Protein AF-A0A2P5BFH2-F1 (afdb_monomer)

Organism: Parasponia andersonii (NCBI:txid3476)

InterPro domains:
  IPR010658 Nodulin-like [PF06813] (54-149)

Radius of gyration: 40.13 Å; Cα contacts (8 Å, |Δi|>4): 28; chains: 1; bounding box: 84×42×126 Å

Mean predicted aligned error: 16.4 Å

Foldseek 3Di:
DDDDDDPPDPPPPDPVVVVVPPDDPPPPPPPVVVVVVVVVVVVVVVVVVVVVVVVVVVVVVVVVCVVPVLPCVLVVCLVLLCVLLVDDPVLSVVVVVVSVVVVVCVVVLVVVVVPDPPVVSVVVVVVVVCVVVVVVVCSSVVVDHDNDDD

pLDDT: mean 73.71, std 14.34, range [38.53, 92.38]

Solvent-accessible surface area (backbone atoms only — not comparable to full-atom values): 9230 Å² total; per-residue (Å²): 136,88,85,87,87,79,82,80,76,84,69,74,78,72,75,73,73,67,69,81,76,75,69,79,76,90,79,75,67,75,52,68,67,58,54,50,52,52,52,52,49,52,51,49,52,52,49,51,52,53,50,53,50,52,54,51,51,49,51,54,51,50,52,51,51,64,75,61,50,70,84,54,49,60,70,71,44,44,66,55,45,34,67,64,71,71,52,52,73,68,58,51,49,53,52,49,49,53,53,52,49,54,59,61,56,51,61,53,59,64,59,47,54,77,80,42,60,66,70,59,55,51,49,52,51,51,51,53,47,51,51,54,55,48,51,53,51,36,38,66,68,64,76,46,82,77,82,86,83,129

Secondary structure (DSSP, 8-state):
-----------PPPSTTTTTTS---TT----HHHHHHHHHHHHHHHHHHHHHHHHHHHHHHHHHHHHT-TTTHHHHHHHHHHHHHT--HHHHHHHHHHHHHHHHGGGHHHHHHHHS-HHHHHHHHHHHHHHHHHHHHHHHTTSS------

Sequence (150 aa):
MRPRKDSVDRRKPGNSQAVLLSSPPLSLRPNSRNRRLWLAFLAKAAAMAGQSRKWMILVATIWIQAFTGTNFDFSAYSSALKSVLGISQVQLNYLAVASDMGKVFGWSSGLALMYLPLSVVLFIAAFMGFIGYGIQWLVIRQIISLPYFL

Structure (mmCIF, N/CA/C/O backbone):
data_AF-A0A2P5BFH2-F1
#
_entry.id   AF-A0A2P5BFH2-F1
#
loop_
_atom_site.group_PDB
_atom_site.id
_atom_site.type_symbol
_atom_site.label_atom_id
_atom_site.label_alt_id
_atom_site.label_comp_id
_atom_site.label_asym_id
_atom_site.label_entity_id
_atom_site.label_seq_id
_atom_site.pdbx_PDB_ins_code
_atom_site.Cartn_x
_atom_site.Cartn_y
_atom_site.Cartn_z
_atom_site.occupancy
_atom_site.B_iso_or_equiv
_atom_site.auth_seq_id
_atom_site.auth_comp_id
_atom_site.auth_asym_id
_atom_site.auth_atom_id
_atom_site.pdbx_PDB_model_num
ATOM 1 N N . MET A 1 1 ? 60.125 -25.467 -103.251 1.00 38.53 1 MET A N 1
ATOM 2 C CA . MET A 1 1 ? 60.964 -24.740 -102.270 1.00 38.53 1 MET A CA 1
ATOM 3 C C . MET A 1 1 ? 60.118 -24.417 -101.038 1.00 38.53 1 MET A C 1
ATOM 5 O O . MET A 1 1 ? 59.037 -23.875 -101.204 1.00 38.53 1 MET A O 1
ATOM 9 N N . ARG A 1 2 ? 60.557 -24.836 -99.837 1.00 52.44 2 ARG A N 1
ATOM 10 C CA . ARG A 1 2 ? 60.030 -24.407 -98.508 1.00 52.44 2 ARG A CA 1
ATOM 11 C C . ARG A 1 2 ? 60.501 -22.957 -98.208 1.00 52.44 2 ARG A C 1
ATOM 13 O O . ARG A 1 2 ? 61.360 -22.524 -98.976 1.00 52.44 2 ARG A O 1
ATOM 20 N N . PRO A 1 3 ? 60.149 -22.250 -97.098 1.00 58.94 3 PRO A N 1
ATOM 21 C CA . PRO A 1 3 ? 59.300 -22.537 -95.913 1.00 58.94 3 PRO A CA 1
ATOM 22 C C . PRO A 1 3 ? 58.340 -21.339 -95.582 1.00 58.94 3 PRO A C 1
ATOM 24 O O . PRO A 1 3 ? 58.264 -20.399 -96.356 1.00 58.94 3 PRO A O 1
ATOM 27 N N . ARG A 1 4 ? 57.517 -21.300 -94.520 1.00 50.94 4 ARG A N 1
ATOM 28 C CA . ARG A 1 4 ? 57.875 -20.781 -93.179 1.00 50.94 4 ARG A CA 1
ATOM 29 C C . ARG A 1 4 ? 56.697 -20.971 -92.213 1.00 50.94 4 ARG A C 1
ATOM 31 O O . ARG A 1 4 ? 55.540 -20.766 -92.556 1.00 50.94 4 ARG A O 1
ATOM 38 N N . LYS A 1 5 ? 57.042 -21.437 -91.017 1.00 55.84 5 LYS A N 1
ATOM 39 C CA . LYS A 1 5 ? 56.177 -21.764 -89.889 1.00 55.84 5 LYS A CA 1
ATOM 40 C C . LYS A 1 5 ? 56.167 -20.535 -88.986 1.00 55.84 5 LYS A C 1
ATOM 42 O O . LYS A 1 5 ? 57.164 -20.307 -88.309 1.00 55.84 5 LYS A O 1
ATOM 47 N N . ASP A 1 6 ? 55.074 -19.783 -88.977 1.00 50.94 6 ASP A N 1
ATOM 48 C CA . ASP A 1 6 ? 54.936 -18.633 -88.086 1.00 50.94 6 ASP A CA 1
ATOM 49 C C . ASP A 1 6 ? 53.982 -19.011 -86.952 1.00 50.94 6 ASP A C 1
ATOM 51 O O . ASP A 1 6 ? 52.760 -19.072 -87.083 1.00 50.94 6 ASP A O 1
ATOM 55 N N . SER A 1 7 ? 54.597 -19.360 -85.827 1.00 60.16 7 SER A N 1
ATOM 56 C CA . SER A 1 7 ? 53.973 -19.499 -84.520 1.00 60.16 7 SER A CA 1
ATOM 57 C C . SER A 1 7 ? 53.322 -18.174 -84.126 1.00 60.16 7 SER A C 1
ATOM 59 O O . SER A 1 7 ? 54.002 -17.265 -83.650 1.00 60.16 7 SER A O 1
ATOM 61 N N . VAL A 1 8 ? 52.006 -18.069 -84.321 1.00 56.47 8 VAL A N 1
ATOM 62 C CA . VAL A 1 8 ? 51.210 -16.972 -83.767 1.00 56.47 8 VAL A CA 1
ATOM 63 C C . VAL A 1 8 ? 51.125 -17.167 -82.255 1.00 56.47 8 VAL A C 1
ATOM 65 O O . VAL A 1 8 ? 50.391 -17.999 -81.723 1.00 56.47 8 VAL A O 1
ATOM 68 N N . ASP A 1 9 ? 51.979 -16.393 -81.605 1.00 54.62 9 ASP A N 1
ATOM 69 C CA . ASP A 1 9 ? 52.072 -16.078 -80.191 1.00 54.62 9 ASP A CA 1
ATOM 70 C C . ASP A 1 9 ? 50.672 -15.859 -79.575 1.00 54.62 9 ASP A C 1
ATOM 72 O O . ASP A 1 9 ? 50.002 -14.857 -79.838 1.00 54.62 9 ASP A O 1
ATOM 76 N N . ARG A 1 10 ? 50.201 -16.811 -78.750 1.00 55.19 10 ARG A N 1
ATOM 77 C CA . ARG A 1 10 ? 49.024 -16.638 -77.877 1.00 55.19 10 ARG A CA 1
ATOM 78 C C . ARG A 1 10 ? 49.368 -15.642 -76.765 1.00 55.19 10 ARG A C 1
ATOM 80 O O . ARG A 1 10 ? 49.478 -16.014 -75.595 1.00 55.19 10 ARG A O 1
ATOM 87 N N . ARG A 1 11 ? 49.459 -14.355 -77.089 1.00 48.97 11 ARG A N 1
ATOM 88 C CA . ARG A 1 11 ? 49.306 -13.308 -76.076 1.00 48.97 11 ARG A CA 1
ATOM 89 C C . ARG A 1 11 ? 47.825 -13.134 -75.793 1.00 48.97 11 ARG A C 1
ATOM 91 O O . ARG A 1 11 ? 47.103 -12.502 -76.555 1.00 48.97 11 ARG A O 1
ATOM 98 N N . LYS A 1 12 ? 47.377 -13.725 -74.681 1.00 48.97 12 LYS A N 1
ATOM 99 C CA . LYS A 1 12 ? 46.111 -13.355 -74.040 1.00 48.97 12 LYS A CA 1
ATOM 100 C C . LYS A 1 12 ? 46.121 -11.829 -73.860 1.00 48.97 12 LYS A C 1
ATOM 102 O O . LYS A 1 12 ? 47.012 -11.345 -73.157 1.00 48.97 12 LYS A O 1
ATOM 107 N N . PRO A 1 13 ? 45.205 -11.066 -74.482 1.00 49.34 13 PRO A N 1
ATOM 108 C CA . PRO A 1 13 ? 45.107 -9.647 -74.202 1.00 49.34 13 PRO A CA 1
ATOM 109 C C . PRO A 1 13 ? 44.811 -9.475 -72.716 1.00 49.34 13 PRO A C 1
ATOM 111 O O . PRO A 1 13 ? 43.990 -10.185 -72.132 1.00 49.34 13 PRO A O 1
ATOM 114 N N . GLY A 1 14 ? 45.600 -8.587 -72.119 1.00 45.44 14 GLY A N 1
ATOM 115 C CA . GLY A 1 14 ? 45.680 -8.359 -70.694 1.00 45.44 14 GLY A CA 1
ATOM 116 C C . GLY A 1 14 ? 44.317 -8.151 -70.058 1.00 45.44 14 GLY A C 1
ATOM 117 O O . GLY A 1 14 ? 43.409 -7.536 -70.613 1.00 45.44 14 GLY A O 1
ATOM 118 N N . ASN A 1 15 ? 44.247 -8.643 -68.830 1.00 47.34 15 ASN A N 1
ATOM 119 C CA . ASN A 1 15 ? 43.171 -8.519 -67.861 1.00 47.34 15 ASN A CA 1
ATOM 120 C C . ASN A 1 15 ? 42.945 -7.054 -67.406 1.00 47.34 15 ASN A C 1
ATOM 122 O O . ASN A 1 15 ? 42.606 -6.797 -66.254 1.00 47.34 15 ASN A O 1
ATOM 126 N N . SER A 1 16 ? 43.147 -6.076 -68.292 1.00 46.94 16 SER A N 1
ATOM 127 C CA . SER A 1 16 ? 43.046 -4.639 -68.017 1.00 46.94 16 SER A CA 1
ATOM 128 C C . SER A 1 16 ? 41.600 -4.148 -67.908 1.00 46.94 16 SER A C 1
ATOM 130 O O . SER A 1 16 ? 41.378 -3.000 -67.545 1.00 46.94 16 SER A O 1
ATOM 132 N N . GLN A 1 17 ? 40.610 -5.014 -68.155 1.00 43.06 17 GLN A N 1
ATOM 133 C CA . GLN A 1 17 ? 39.206 -4.742 -67.824 1.00 43.06 17 GLN A CA 1
ATOM 134 C C . GLN A 1 17 ? 38.821 -5.173 -66.397 1.00 43.06 17 GLN A C 1
ATOM 136 O O . GLN A 1 17 ? 37.791 -4.737 -65.893 1.00 43.06 17 GLN A O 1
ATOM 141 N N . ALA A 1 18 ? 39.658 -5.951 -65.697 1.00 44.69 18 ALA A N 1
ATOM 142 C CA . ALA A 1 18 ? 39.377 -6.382 -64.323 1.00 44.69 18 ALA A CA 1
ATOM 143 C C . ALA A 1 18 ? 39.721 -5.321 -63.254 1.00 44.69 18 ALA A C 1
ATOM 145 O O . ALA A 1 18 ? 39.356 -5.481 -62.094 1.00 44.69 18 ALA A O 1
ATOM 146 N N . VAL A 1 19 ? 40.389 -4.222 -63.630 1.00 48.31 19 VAL A N 1
ATOM 147 C CA . VAL A 1 19 ? 40.776 -3.132 -62.707 1.00 48.31 19 VAL A CA 1
ATOM 148 C C . VAL A 1 19 ? 39.717 -2.017 -62.633 1.00 48.31 19 VAL A C 1
ATOM 150 O O . VAL A 1 19 ? 39.719 -1.217 -61.703 1.00 48.31 19 VAL A O 1
ATOM 153 N N . LEU A 1 20 ? 38.746 -1.991 -63.553 1.00 45.06 20 LEU A N 1
ATOM 154 C CA . LEU A 1 20 ? 37.660 -0.997 -63.567 1.00 45.06 20 LEU A CA 1
ATOM 155 C C . LEU A 1 20 ? 36.387 -1.443 -62.824 1.00 45.06 20 LEU A C 1
ATOM 157 O O . LEU A 1 20 ? 35.357 -0.784 -62.927 1.00 45.06 20 LEU A O 1
ATOM 161 N N . LEU A 1 21 ? 36.449 -2.535 -62.055 1.00 47.69 21 LEU A N 1
ATOM 162 C CA . LEU A 1 21 ? 35.308 -3.078 -61.302 1.00 47.69 21 LEU A CA 1
ATOM 163 C C . LEU A 1 21 ? 35.562 -3.233 -59.792 1.00 47.69 21 LEU A C 1
ATOM 165 O O . LEU A 1 21 ? 34.713 -3.771 -59.089 1.00 47.69 21 LEU A O 1
ATOM 169 N N . SER A 1 22 ? 36.688 -2.733 -59.266 1.00 51.56 22 SER A N 1
ATOM 170 C CA . SER A 1 22 ? 37.056 -2.878 -57.844 1.00 51.56 22 SER A CA 1
ATOM 171 C C . SER A 1 22 ? 37.105 -1.575 -57.040 1.00 51.56 22 SER A C 1
ATOM 173 O O . SER A 1 22 ? 37.608 -1.572 -55.919 1.00 51.56 22 SER A O 1
ATOM 175 N N . SER A 1 23 ? 36.566 -0.474 -57.562 1.00 50.88 23 SER A N 1
ATOM 176 C CA . SER A 1 23 ? 36.471 0.783 -56.813 1.00 50.88 23 SER A CA 1
ATOM 177 C C . SER A 1 23 ? 35.001 1.170 -56.667 1.00 50.88 23 SER A C 1
ATOM 179 O O . SER A 1 23 ? 34.424 1.671 -57.634 1.00 50.88 23 SER A O 1
ATOM 181 N N . PRO A 1 24 ? 34.357 0.957 -55.499 1.00 55.56 24 PRO A N 1
ATOM 182 C CA . PRO A 1 24 ? 33.062 1.576 -55.251 1.00 55.56 24 PRO A CA 1
ATOM 183 C C . PRO A 1 24 ? 33.218 3.098 -55.415 1.00 55.56 24 PRO A C 1
ATOM 185 O O . PRO A 1 24 ? 34.232 3.652 -54.971 1.00 55.56 24 PRO A O 1
ATOM 188 N N . PRO A 1 25 ? 32.266 3.793 -56.065 1.00 46.97 25 PRO A N 1
ATOM 189 C CA . PRO A 1 25 ? 32.371 5.227 -56.285 1.00 46.97 25 PRO A CA 1
ATOM 190 C C . PRO A 1 25 ? 32.567 5.937 -54.944 1.00 46.97 25 PRO A C 1
ATOM 192 O O . PRO A 1 25 ? 31.768 5.806 -54.014 1.00 46.97 25 PRO A O 1
ATOM 195 N N . LEU A 1 26 ? 33.650 6.705 -54.843 1.00 57.44 26 LEU A N 1
ATOM 196 C CA . LEU A 1 26 ? 34.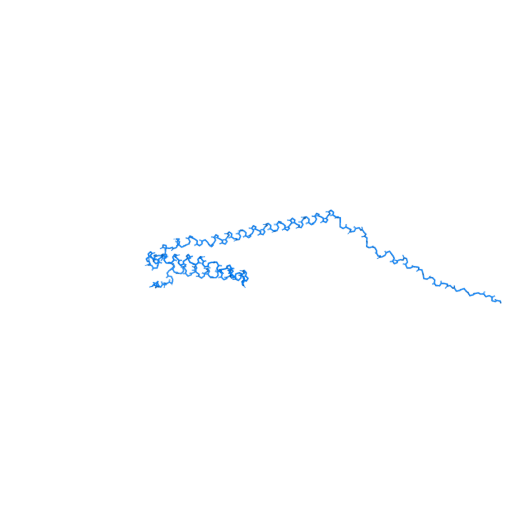049 7.443 -53.645 1.00 57.44 26 LEU A CA 1
ATOM 197 C C . LEU A 1 26 ? 33.170 8.695 -53.418 1.00 57.44 26 LEU A C 1
ATOM 199 O O . LEU A 1 26 ? 33.666 9.737 -53.000 1.00 57.44 26 LEU A O 1
ATOM 203 N N . SER A 1 27 ? 31.870 8.614 -53.712 1.00 57.34 27 SER A N 1
ATOM 204 C CA . SER A 1 27 ? 30.905 9.722 -53.637 1.00 57.34 27 SER A CA 1
ATOM 205 C C . SER A 1 27 ? 29.745 9.487 -52.664 1.00 57.34 27 SER A C 1
ATOM 207 O O . SER A 1 27 ? 28.909 10.367 -52.490 1.00 57.34 27 SER A O 1
ATOM 209 N N . LEU A 1 28 ? 29.743 8.376 -51.920 1.00 57.69 28 LEU A N 1
ATOM 210 C CA . LEU A 1 28 ? 28.912 8.208 -50.720 1.00 57.69 28 LEU A CA 1
ATOM 211 C C . LEU A 1 28 ? 29.777 8.118 -49.458 1.00 57.69 28 LEU A C 1
ATOM 213 O O . LEU A 1 28 ? 29.543 7.303 -48.570 1.00 57.69 28 LEU A O 1
ATOM 217 N N . ARG A 1 29 ? 30.785 8.993 -49.336 1.00 50.66 29 ARG A N 1
ATOM 218 C CA . ARG A 1 29 ? 31.287 9.341 -48.002 1.00 50.66 29 ARG A CA 1
ATOM 219 C C . ARG A 1 29 ? 30.169 10.125 -47.311 1.00 50.66 29 ARG A C 1
ATOM 221 O O . ARG A 1 29 ? 29.869 11.226 -47.775 1.00 50.66 29 ARG A O 1
ATOM 228 N N . PRO A 1 30 ? 29.540 9.622 -46.230 1.00 59.00 30 PRO A N 1
ATOM 229 C CA . PRO A 1 30 ? 28.585 10.426 -45.485 1.00 59.00 30 PRO A CA 1
ATOM 230 C C . PRO A 1 30 ? 29.314 11.689 -45.037 1.00 59.00 30 PRO A C 1
ATOM 232 O O . PRO A 1 30 ? 30.300 11.608 -44.299 1.00 59.00 30 PRO A O 1
ATOM 235 N N . ASN A 1 31 ? 28.860 12.844 -45.537 1.00 63.78 31 ASN A N 1
ATOM 236 C CA . ASN A 1 31 ? 29.417 14.145 -45.195 1.00 63.78 31 ASN A CA 1
ATOM 237 C C . ASN A 1 31 ? 29.555 14.198 -43.666 1.00 63.78 31 ASN A C 1
ATOM 239 O O . ASN A 1 31 ? 28.566 14.038 -42.947 1.00 63.78 31 ASN A O 1
ATOM 243 N N . SER A 1 32 ? 30.780 14.340 -43.154 1.00 61.75 32 SER A N 1
ATOM 244 C CA . SER A 1 32 ? 31.066 14.249 -41.713 1.00 61.75 32 SER A CA 1
ATOM 245 C C . SER A 1 32 ? 30.246 15.264 -40.908 1.00 61.75 32 SER A C 1
ATOM 247 O O . SER A 1 32 ? 29.902 15.008 -39.753 1.00 61.75 32 SER A O 1
ATOM 249 N N . ARG A 1 33 ? 29.853 16.367 -41.557 1.00 64.44 33 ARG A N 1
ATOM 250 C CA . ARG A 1 33 ? 28.908 17.372 -41.065 1.00 64.44 33 ARG A CA 1
ATOM 251 C C . ARG A 1 33 ? 27.493 16.807 -40.885 1.00 64.44 33 ARG A C 1
ATOM 253 O O . ARG A 1 33 ? 26.931 16.934 -39.804 1.00 64.44 33 ARG A O 1
ATOM 260 N N . ASN A 1 34 ? 26.956 16.098 -41.878 1.00 67.62 34 ASN A N 1
ATOM 261 C CA . ASN A 1 34 ? 25.625 15.482 -41.806 1.00 67.62 34 ASN A CA 1
ATOM 262 C C . ASN A 1 34 ? 25.588 14.336 -40.787 1.00 67.62 34 ASN A C 1
ATOM 264 O O . ASN A 1 34 ? 24.601 14.192 -40.073 1.00 67.62 34 ASN A O 1
ATOM 268 N N . ARG A 1 35 ? 26.678 13.567 -40.647 1.00 72.94 35 ARG A N 1
ATOM 269 C CA . ARG A 1 35 ? 26.763 12.492 -39.644 1.00 72.94 35 ARG A CA 1
ATOM 270 C C . ARG A 1 35 ? 26.747 13.035 -38.212 1.00 72.94 35 ARG A C 1
ATOM 272 O O . ARG A 1 35 ? 26.077 12.471 -37.356 1.00 72.94 35 ARG A O 1
ATOM 279 N N . ARG A 1 36 ? 27.444 14.148 -37.953 1.00 78.50 36 ARG A N 1
ATOM 280 C CA . ARG A 1 36 ? 27.421 14.830 -36.645 1.00 78.50 36 ARG A CA 1
ATOM 281 C C . ARG A 1 36 ? 26.046 15.412 -36.324 1.00 78.50 36 ARG A C 1
ATOM 283 O O . ARG A 1 36 ? 25.590 15.267 -35.198 1.00 78.50 36 ARG A O 1
ATOM 290 N N . LEU A 1 37 ? 25.380 16.013 -37.309 1.00 80.31 37 LEU A N 1
ATOM 291 C CA . LEU A 1 37 ? 24.027 16.554 -37.146 1.00 80.31 37 LEU A CA 1
ATOM 292 C C . LEU A 1 37 ? 22.997 15.450 -36.868 1.00 80.31 37 LEU A C 1
ATOM 294 O O . LEU A 1 37 ? 22.183 15.597 -35.962 1.00 80.31 37 LEU A O 1
ATOM 298 N N . TRP A 1 38 ? 23.085 14.316 -37.568 1.00 72.88 38 TRP A N 1
ATOM 299 C CA . TRP A 1 38 ? 22.237 13.147 -37.311 1.00 72.88 38 TRP A CA 1
ATOM 300 C C . TRP A 1 38 ? 22.462 12.540 -35.921 1.00 72.88 38 TRP A C 1
ATOM 302 O O . TRP A 1 38 ? 21.501 12.260 -35.211 1.00 72.88 38 TRP A O 1
ATOM 312 N N . LEU A 1 39 ? 23.717 12.387 -35.488 1.00 85.25 39 LEU A N 1
ATOM 313 C CA . LEU A 1 39 ? 24.026 11.895 -34.140 1.00 85.25 39 LEU A CA 1
ATOM 314 C C . LEU A 1 39 ? 23.568 12.873 -33.048 1.00 85.25 39 LEU A C 1
ATOM 316 O O . LEU A 1 39 ? 23.022 12.443 -32.035 1.00 85.25 39 LEU A O 1
ATOM 320 N N . ALA A 1 40 ? 23.730 14.182 -33.263 1.00 81.44 40 ALA A N 1
ATOM 321 C CA . ALA A 1 40 ? 23.232 15.208 -32.350 1.00 81.44 40 ALA A CA 1
ATOM 322 C C . ALA A 1 40 ? 21.697 15.204 -32.262 1.00 81.44 40 ALA A C 1
ATOM 324 O O . ALA A 1 40 ? 21.150 15.370 -31.173 1.00 81.44 40 ALA A O 1
ATOM 325 N N . PHE A 1 41 ? 21.001 14.968 -33.379 1.00 82.06 41 PHE A N 1
ATOM 326 C CA . PHE A 1 41 ? 19.548 14.806 -33.406 1.00 82.06 41 PHE A CA 1
ATOM 327 C C . PHE A 1 41 ? 19.097 13.574 -32.614 1.00 82.06 41 PHE A C 1
ATOM 329 O O . PHE A 1 41 ? 18.223 13.697 -31.760 1.00 82.06 41 PHE A O 1
ATOM 336 N N . LEU A 1 42 ? 19.733 12.415 -32.819 1.00 84.38 42 LEU A N 1
ATOM 337 C CA . LEU A 1 42 ? 19.430 11.192 -32.065 1.00 84.38 42 LEU A CA 1
ATOM 338 C C . LEU A 1 42 ? 19.704 11.358 -30.566 1.00 84.38 42 LEU A C 1
ATOM 340 O O . LEU A 1 42 ? 18.882 10.954 -29.749 1.00 84.38 42 LEU A O 1
ATOM 344 N N . ALA A 1 43 ? 20.812 12.005 -30.197 1.00 78.19 43 ALA A N 1
ATOM 345 C CA . ALA A 1 43 ? 21.126 12.306 -28.803 1.00 78.19 43 ALA A CA 1
ATOM 346 C C . ALA A 1 43 ? 20.088 13.251 -28.174 1.00 78.19 43 ALA A C 1
ATOM 348 O O . ALA A 1 43 ? 19.636 13.007 -27.057 1.00 78.19 43 ALA A O 1
ATOM 349 N N . LYS A 1 44 ? 19.648 14.292 -28.899 1.00 72.69 44 LYS A N 1
ATOM 350 C CA . LYS A 1 44 ? 18.558 15.180 -28.462 1.00 72.69 44 LYS A CA 1
ATOM 351 C C . LYS A 1 44 ? 17.234 14.431 -28.323 1.00 72.69 44 LYS A C 1
ATOM 353 O O . LYS A 1 44 ? 16.556 14.605 -27.316 1.00 72.69 44 LYS A O 1
ATOM 358 N N . ALA A 1 45 ? 16.873 13.594 -29.293 1.00 72.94 45 ALA A N 1
ATOM 359 C CA . ALA A 1 45 ? 15.650 12.797 -29.256 1.00 72.94 45 ALA A CA 1
ATOM 360 C C . ALA A 1 45 ? 15.663 11.808 -28.078 1.00 72.94 45 ALA A C 1
ATOM 362 O O . ALA A 1 45 ? 14.688 11.725 -27.335 1.00 72.94 45 ALA A O 1
ATOM 363 N N . ALA A 1 46 ? 16.792 11.136 -27.837 1.00 72.56 46 ALA A N 1
ATOM 364 C CA . ALA A 1 46 ? 16.981 10.254 -26.689 1.00 72.56 46 ALA A CA 1
ATOM 365 C C . ALA A 1 46 ? 16.938 11.017 -25.353 1.00 72.56 46 ALA A C 1
ATOM 367 O O . ALA A 1 46 ? 16.318 10.548 -24.401 1.00 72.56 46 ALA A O 1
ATOM 368 N N . ALA A 1 47 ? 17.528 12.214 -25.279 1.00 70.38 47 ALA A N 1
ATOM 369 C CA . ALA A 1 47 ? 17.460 13.069 -24.093 1.00 70.38 47 ALA A CA 1
ATOM 370 C C . ALA A 1 47 ? 16.026 13.553 -23.809 1.00 70.38 47 ALA A C 1
ATOM 372 O O . ALA A 1 47 ? 15.583 13.515 -22.661 1.00 70.38 47 ALA A O 1
ATOM 373 N N . MET A 1 48 ? 15.274 13.939 -24.844 1.00 66.75 48 MET A N 1
ATOM 374 C CA . MET A 1 48 ? 13.859 14.325 -24.743 1.00 66.75 48 MET A CA 1
ATOM 375 C C . MET A 1 48 ? 12.965 13.139 -24.339 1.00 66.75 48 MET A C 1
ATOM 377 O O . MET A 1 48 ? 12.074 13.287 -23.498 1.00 66.75 48 MET A O 1
ATOM 381 N N . ALA A 1 49 ? 13.234 11.942 -24.867 1.00 65.25 49 ALA A N 1
ATOM 382 C CA . ALA A 1 49 ? 12.580 10.702 -24.445 1.00 65.25 49 ALA A CA 1
ATOM 383 C C . ALA A 1 49 ? 12.915 10.347 -22.982 1.00 65.25 49 ALA A C 1
ATOM 385 O O . ALA A 1 49 ? 12.043 9.954 -22.209 1.00 65.25 49 ALA A O 1
ATOM 386 N N . GLY A 1 50 ? 14.165 10.551 -22.559 1.00 70.31 50 GLY A N 1
ATOM 387 C CA . GLY A 1 50 ? 14.578 10.386 -21.166 1.00 70.31 50 GLY A CA 1
ATOM 388 C C . GLY A 1 50 ? 13.888 11.379 -20.228 1.00 70.31 50 GLY A C 1
ATOM 389 O O . GLY A 1 50 ? 13.461 11.000 -19.140 1.00 70.31 50 GLY A O 1
ATOM 390 N N . GLN A 1 51 ? 13.731 12.634 -20.654 1.00 74.38 51 GLN A N 1
ATOM 391 C CA . GLN A 1 51 ? 13.072 13.675 -19.867 1.00 74.38 51 GLN A CA 1
ATOM 392 C C . GLN A 1 51 ? 11.570 13.408 -19.723 1.00 74.38 51 GLN A C 1
ATOM 394 O O . GLN A 1 51 ? 11.059 13.425 -18.607 1.00 74.38 51 GLN A O 1
ATOM 399 N N . SER A 1 52 ? 10.870 13.081 -20.813 1.00 75.62 52 SER A N 1
ATOM 400 C CA . SER A 1 52 ? 9.444 12.708 -20.763 1.00 75.62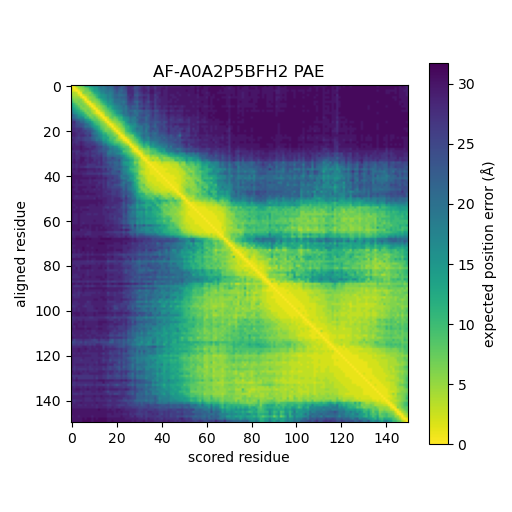 52 SER A CA 1
ATOM 401 C C . SER A 1 52 ? 9.192 11.476 -19.888 1.00 75.62 52 SER A C 1
ATOM 403 O O . SER A 1 52 ? 8.247 11.473 -19.101 1.00 75.62 52 SER A O 1
ATOM 405 N N . ARG A 1 53 ? 10.077 10.470 -19.925 1.00 79.62 53 ARG A N 1
ATOM 406 C CA . ARG A 1 53 ? 9.985 9.294 -19.044 1.00 79.62 53 ARG A CA 1
ATOM 407 C C . ARG A 1 53 ? 10.087 9.648 -17.561 1.00 79.62 53 ARG A C 1
ATOM 409 O O . ARG A 1 53 ? 9.331 9.099 -16.765 1.00 79.62 53 ARG A O 1
ATOM 416 N N . LYS A 1 54 ? 10.975 10.576 -17.187 1.00 82.88 54 LYS A N 1
ATOM 417 C CA . LYS A 1 54 ? 11.108 11.051 -15.797 1.00 82.88 54 LYS A CA 1
ATOM 418 C C . LYS A 1 54 ? 9.828 11.724 -15.306 1.00 82.88 54 LYS A C 1
ATOM 420 O O . LYS A 1 54 ? 9.365 11.413 -14.213 1.00 82.88 54 LYS A O 1
ATOM 425 N N . TRP A 1 55 ? 9.233 12.591 -16.126 1.00 88.81 55 TRP A N 1
ATOM 426 C CA . TRP A 1 55 ? 7.980 13.267 -15.778 1.00 88.81 55 TRP A CA 1
ATOM 427 C C . TRP A 1 55 ? 6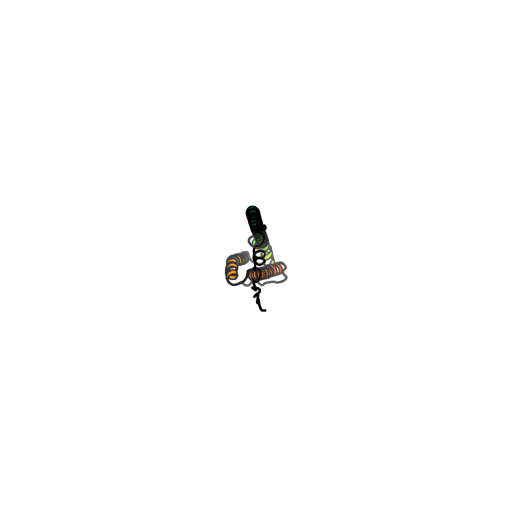.799 12.300 -15.695 1.00 88.81 55 TRP A C 1
ATOM 429 O O . TRP A 1 55 ? 5.996 12.419 -14.778 1.00 88.81 55 TRP A O 1
ATOM 439 N N . MET A 1 56 ? 6.723 11.299 -16.579 1.00 85.88 56 MET A N 1
ATOM 440 C CA . MET A 1 56 ? 5.695 10.256 -16.485 1.00 85.88 56 MET A CA 1
ATOM 441 C C . MET A 1 56 ? 5.809 9.442 -15.195 1.00 85.88 56 MET A C 1
ATOM 443 O O . MET A 1 56 ? 4.795 9.200 -14.549 1.00 85.88 56 MET A O 1
ATOM 447 N N . ILE A 1 57 ? 7.025 9.047 -14.797 1.00 87.69 57 ILE A N 1
ATOM 448 C CA . ILE A 1 57 ? 7.242 8.332 -13.530 1.00 87.69 57 ILE A CA 1
ATOM 449 C C . ILE A 1 57 ? 6.820 9.215 -12.355 1.00 87.69 57 ILE A C 1
ATOM 451 O O . ILE A 1 57 ? 6.105 8.740 -11.481 1.00 87.69 57 ILE A O 1
ATOM 455 N N . LEU A 1 58 ? 7.190 10.499 -12.366 1.00 87.38 58 LEU A N 1
ATOM 456 C CA . LEU A 1 58 ? 6.806 11.452 -11.327 1.00 87.38 58 LEU A CA 1
ATOM 457 C C . LEU A 1 58 ? 5.279 11.577 -11.206 1.00 87.38 58 LEU A C 1
ATOM 459 O O . LEU A 1 58 ? 4.738 11.412 -10.114 1.00 87.38 58 LEU A O 1
ATOM 463 N N . VAL A 1 59 ? 4.572 11.781 -12.320 1.00 90.19 59 VAL A N 1
ATOM 464 C CA . VAL A 1 59 ? 3.101 11.854 -12.333 1.00 90.19 59 VAL A CA 1
ATOM 465 C C . VAL A 1 59 ? 2.481 10.546 -11.841 1.00 90.19 59 VAL A C 1
ATOM 467 O O . VAL A 1 59 ? 1.604 10.582 -10.982 1.00 90.19 59 VAL A O 1
ATOM 470 N N . ALA A 1 60 ? 2.973 9.395 -12.311 1.00 85.94 60 ALA A N 1
ATOM 471 C CA . ALA A 1 60 ? 2.494 8.090 -11.864 1.00 85.94 60 ALA A CA 1
ATOM 472 C C . ALA A 1 60 ? 2.696 7.897 -10.351 1.00 85.94 60 ALA A C 1
ATOM 474 O O . ALA A 1 60 ? 1.780 7.453 -9.662 1.00 85.94 60 ALA A O 1
ATOM 475 N N . THR A 1 61 ? 3.855 8.285 -9.810 1.00 84.00 61 THR A N 1
ATOM 476 C CA . THR A 1 61 ? 4.120 8.207 -8.366 1.00 84.00 61 THR A CA 1
ATOM 477 C C . THR A 1 61 ? 3.239 9.149 -7.552 1.00 84.00 61 THR A C 1
ATOM 479 O O . THR A 1 61 ? 2.765 8.744 -6.495 1.00 84.00 61 THR A O 1
ATOM 482 N N . ILE A 1 62 ? 2.961 10.362 -8.043 1.00 88.00 62 ILE A N 1
ATOM 483 C CA . ILE A 1 62 ? 2.054 11.311 -7.380 1.00 88.00 62 ILE A CA 1
ATOM 484 C C . ILE A 1 62 ? 0.630 10.762 -7.362 1.00 88.00 62 ILE A C 1
ATOM 486 O O . ILE A 1 62 ? -0.023 10.815 -6.326 1.00 88.00 62 ILE A O 1
ATOM 490 N N . TRP A 1 63 ? 0.153 10.207 -8.478 1.00 87.38 63 TRP A N 1
ATOM 491 C CA . TRP A 1 63 ? -1.163 9.571 -8.532 1.00 87.38 63 TRP A CA 1
ATOM 492 C C . TRP A 1 63 ? -1.274 8.423 -7.540 1.00 87.38 63 TRP A C 1
ATOM 494 O O . TRP A 1 63 ? -2.230 8.387 -6.771 1.00 87.38 63 TRP A O 1
ATOM 504 N N . ILE A 1 64 ? -0.282 7.530 -7.506 1.00 82.19 64 ILE A N 1
ATOM 505 C CA . ILE A 1 64 ? -0.260 6.437 -6.531 1.00 82.19 64 ILE A CA 1
ATOM 506 C C . ILE A 1 64 ? -0.319 7.010 -5.112 1.00 82.19 64 ILE A C 1
ATOM 508 O O . ILE A 1 64 ? -1.220 6.643 -4.371 1.00 82.19 64 ILE A O 1
ATOM 512 N N . GLN A 1 65 ? 0.553 7.961 -4.760 1.00 80.75 65 GLN A N 1
ATOM 513 C CA . GLN A 1 65 ? 0.584 8.562 -3.419 1.00 80.75 65 GLN A CA 1
ATOM 514 C C . GLN A 1 65 ? -0.720 9.276 -3.036 1.00 80.75 65 GLN A C 1
ATOM 516 O O . GLN A 1 65 ? -1.134 9.196 -1.881 1.00 80.75 65 GLN A O 1
ATOM 521 N N . ALA A 1 66 ? -1.377 9.946 -3.987 1.00 79.12 66 ALA A N 1
ATOM 522 C CA . ALA A 1 66 ? -2.645 10.634 -3.762 1.00 79.12 66 ALA A CA 1
ATOM 523 C C . ALA A 1 66 ? -3.791 9.655 -3.459 1.00 79.12 66 ALA A C 1
ATOM 525 O O . ALA A 1 66 ? -4.604 9.926 -2.578 1.00 79.12 66 ALA A O 1
ATOM 526 N N . PHE A 1 67 ? -3.844 8.511 -4.151 1.00 70.88 67 PHE A N 1
ATOM 527 C CA . PHE A 1 67 ? -4.845 7.471 -3.887 1.00 70.88 67 PHE A CA 1
ATOM 528 C C . PHE A 1 67 ? -4.500 6.605 -2.671 1.00 70.88 67 PHE A C 1
ATOM 530 O O . PHE A 1 67 ? -5.401 6.130 -1.988 1.00 70.88 67 PHE A O 1
ATOM 537 N N . THR A 1 68 ? -3.217 6.426 -2.355 1.00 67.44 68 THR A N 1
ATOM 538 C CA . THR A 1 68 ? -2.753 5.691 -1.170 1.00 67.44 68 THR A CA 1
ATOM 539 C C . THR A 1 68 ? -2.586 6.605 0.047 1.00 67.44 68 THR A C 1
ATOM 541 O O . THR A 1 68 ? -1.676 6.379 0.844 1.00 67.44 68 THR A O 1
ATOM 544 N N . GLY A 1 69 ? -3.405 7.654 0.184 1.00 60.25 69 GLY A N 1
ATOM 545 C CA . GLY A 1 69 ? -3.378 8.666 1.253 1.00 60.25 69 GLY A CA 1
ATOM 546 C C . GLY A 1 69 ? -3.695 8.139 2.664 1.00 60.25 69 GLY A C 1
ATOM 547 O O . GLY A 1 69 ? -4.457 8.752 3.404 1.00 60.25 69 GLY A O 1
ATOM 548 N N . THR A 1 70 ? -3.056 7.040 3.068 1.00 58.69 70 THR A N 1
ATOM 549 C CA . THR A 1 70 ? -3.294 6.211 4.264 1.00 58.69 70 THR A CA 1
ATOM 550 C C . THR A 1 70 ? -3.139 6.934 5.603 1.00 58.69 70 THR A C 1
ATOM 552 O O . THR A 1 70 ? -3.453 6.377 6.656 1.00 58.69 70 THR A O 1
ATOM 555 N N . ASN A 1 71 ? -2.650 8.176 5.612 1.00 58.28 71 ASN A N 1
ATOM 556 C CA . ASN A 1 71 ? -2.411 8.915 6.850 1.00 58.28 71 ASN A CA 1
ATOM 557 C C . ASN A 1 71 ? -3.667 9.595 7.409 1.00 58.28 71 ASN A C 1
ATOM 559 O O . ASN A 1 71 ? -3.756 9.754 8.624 1.00 58.28 71 ASN A O 1
ATOM 563 N N . PHE A 1 72 ? -4.653 9.933 6.573 1.00 61.47 72 PHE A N 1
ATOM 564 C CA . PHE A 1 72 ? -5.894 10.579 7.030 1.00 61.47 72 PHE A CA 1
ATOM 565 C C . PHE A 1 72 ? -7.083 9.614 7.150 1.00 61.47 72 PHE A C 1
ATOM 567 O O . PHE A 1 72 ? -8.066 9.935 7.821 1.00 61.47 72 PHE A O 1
ATOM 574 N N . ASP A 1 73 ? -6.973 8.417 6.570 1.00 63.75 73 ASP A N 1
ATOM 575 C CA . ASP A 1 73 ? -8.075 7.456 6.457 1.00 63.75 73 ASP A CA 1
ATOM 576 C C . ASP A 1 73 ? -8.608 6.989 7.815 1.00 63.75 73 ASP A C 1
ATOM 578 O O . ASP A 1 73 ? -9.818 6.970 8.042 1.00 63.75 73 ASP A O 1
ATOM 582 N N . PHE A 1 74 ? -7.719 6.645 8.753 1.00 65.38 74 PHE A N 1
ATOM 583 C CA . PHE A 1 74 ? -8.162 6.153 10.057 1.00 65.38 74 PHE A CA 1
ATOM 584 C C . PHE A 1 74 ? -8.933 7.232 10.824 1.00 65.38 74 PHE A C 1
ATOM 586 O O . PHE A 1 74 ? -10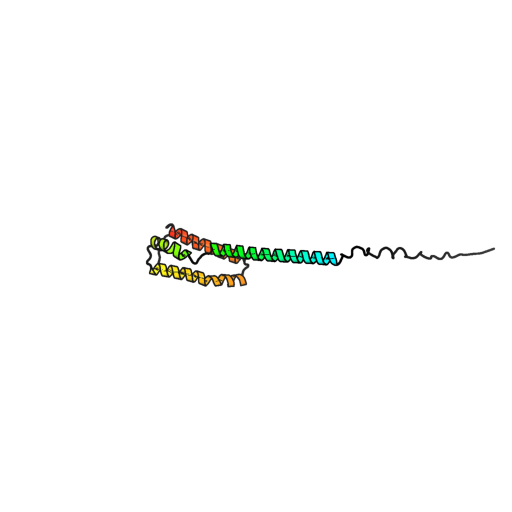.002 6.954 11.354 1.00 65.38 74 PHE A O 1
ATOM 593 N N . SER A 1 75 ? -8.446 8.476 10.818 1.00 68.56 75 SER A N 1
ATOM 594 C CA . SER A 1 75 ? -9.149 9.612 11.427 1.00 68.56 75 SER A CA 1
ATOM 595 C C . SER A 1 75 ? -10.550 9.786 10.831 1.00 68.56 75 SER A C 1
ATOM 597 O O . SER A 1 75 ? -11.525 9.859 11.580 1.00 68.56 75 SER A O 1
ATOM 599 N N . ALA A 1 76 ? -10.670 9.738 9.500 1.00 75.19 76 ALA A N 1
ATOM 600 C CA . ALA A 1 76 ? -11.939 9.922 8.800 1.00 75.19 76 ALA A CA 1
ATOM 601 C C . ALA A 1 76 ? -12.982 8.838 9.133 1.00 75.19 76 ALA A C 1
ATOM 603 O O . ALA A 1 76 ? -14.152 9.158 9.350 1.00 75.19 76 ALA A O 1
ATOM 604 N N . TYR A 1 77 ? -12.577 7.564 9.212 1.00 72.31 77 TYR A N 1
ATOM 605 C CA . TYR A 1 77 ? -13.508 6.453 9.460 1.00 72.31 77 TYR A CA 1
ATOM 606 C C . TYR A 1 77 ? -13.635 6.050 10.933 1.00 72.31 77 TYR A C 1
ATOM 608 O O . TYR A 1 77 ? -14.570 5.329 11.278 1.00 72.31 77 TYR A O 1
ATOM 616 N N . SER A 1 78 ? -12.742 6.511 11.811 1.00 70.81 78 SER A N 1
ATOM 617 C CA . SER A 1 78 ? -12.701 6.123 13.228 1.00 70.81 78 SER A CA 1
ATOM 618 C C . SER A 1 78 ? -14.027 6.366 13.951 1.00 70.81 78 SER A C 1
ATOM 620 O O . SER A 1 78 ? -14.531 5.470 14.625 1.00 70.81 78 SER A O 1
ATOM 622 N N . SER A 1 79 ? -14.645 7.533 13.761 1.00 75.69 79 SER A N 1
ATOM 623 C CA . SER A 1 79 ? -15.939 7.871 14.368 1.00 75.69 79 SER A CA 1
ATOM 624 C C . SER A 1 79 ? -17.058 6.931 13.911 1.00 75.69 79 SER A C 1
ATOM 626 O O . SER A 1 79 ? -17.866 6.486 14.727 1.00 75.69 79 SER A O 1
ATOM 628 N N . ALA A 1 80 ? -17.076 6.580 12.620 1.00 76.00 80 ALA A N 1
ATOM 629 C CA . ALA A 1 80 ? -18.043 5.636 12.067 1.00 76.00 80 ALA A CA 1
ATOM 630 C C . ALA A 1 80 ? -17.802 4.218 12.606 1.00 76.00 80 ALA A C 1
ATOM 632 O O . ALA A 1 80 ? -18.737 3.585 13.086 1.00 76.00 80 ALA A O 1
ATOM 633 N N . LEU A 1 81 ? -16.548 3.754 12.619 1.00 73.19 81 LEU A N 1
ATOM 634 C CA . LEU A 1 81 ? -16.146 2.467 13.196 1.00 73.19 81 LEU A CA 1
ATOM 635 C C . LEU A 1 81 ? -16.522 2.361 14.678 1.00 73.19 81 LEU A C 1
ATOM 637 O O . LEU A 1 81 ? -17.078 1.346 15.087 1.00 73.19 81 LEU A O 1
ATOM 641 N N . LYS A 1 82 ? -16.298 3.416 15.471 1.00 75.88 82 LYS A N 1
ATOM 642 C CA . LYS A 1 82 ? -16.672 3.466 16.893 1.00 75.88 82 LYS A CA 1
ATOM 643 C C . LYS A 1 82 ? -18.166 3.249 17.100 1.00 75.88 82 LYS A C 1
ATOM 645 O O . LYS A 1 82 ? -18.562 2.449 17.942 1.00 75.88 82 LYS A O 1
ATOM 650 N N . SER A 1 83 ? -18.981 3.962 16.323 1.00 76.25 83 SER A N 1
ATOM 651 C CA . SER A 1 83 ? -20.440 3.876 16.401 1.00 76.25 83 SER A CA 1
ATOM 652 C C . SER A 1 83 ? -20.969 2.530 15.907 1.00 76.25 83 SER A C 1
ATOM 654 O O . SER A 1 83 ? -21.945 2.030 16.453 1.00 76.25 83 SER A O 1
ATOM 656 N N . VAL A 1 84 ? -20.351 1.962 14.870 1.00 75.56 84 VAL A N 1
ATOM 657 C CA . VAL A 1 84 ? -20.764 0.705 14.231 1.00 75.56 84 VAL A CA 1
ATOM 658 C C . VAL A 1 84 ? -20.399 -0.504 15.095 1.00 75.56 84 VAL A C 1
ATOM 660 O O . VAL A 1 84 ? -21.231 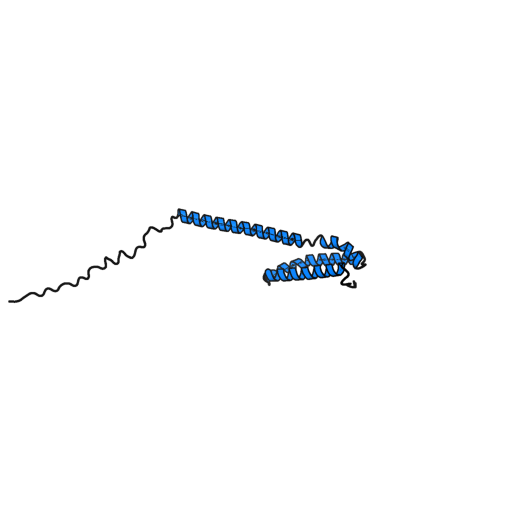-1.381 15.305 1.00 75.56 84 VAL A O 1
ATOM 663 N N . LEU A 1 85 ? -19.179 -0.548 15.629 1.00 70.19 85 LEU A N 1
ATOM 664 C CA . LEU A 1 85 ? -18.704 -1.662 16.457 1.00 70.19 85 LEU A CA 1
ATOM 665 C C . LEU A 1 85 ? -19.108 -1.526 17.936 1.00 70.19 85 LEU A C 1
ATOM 667 O O . LEU A 1 85 ? -18.924 -2.469 18.699 1.00 70.19 85 LEU A O 1
ATOM 671 N N . GLY A 1 86 ? -19.624 -0.367 18.364 1.00 73.94 86 GLY A N 1
ATOM 672 C CA . GLY A 1 86 ? -19.974 -0.110 19.767 1.00 73.94 86 GLY A CA 1
ATOM 673 C C . GLY A 1 86 ? -18.766 -0.114 20.715 1.00 73.94 86 GLY A C 1
ATOM 674 O O . GLY A 1 86 ? -18.914 -0.386 21.904 1.00 73.94 86 GLY A O 1
ATOM 675 N N . ILE A 1 87 ? -17.566 0.150 20.190 1.00 75.56 87 ILE A N 1
ATOM 676 C CA . ILE A 1 87 ? -16.294 -0.017 20.907 1.00 75.56 87 ILE A CA 1
ATOM 677 C C . ILE A 1 87 ? -15.895 1.219 21.723 1.00 75.56 87 ILE A C 1
ATOM 679 O O . ILE A 1 87 ? -16.218 2.366 21.391 1.00 75.56 87 ILE A O 1
ATOM 683 N N . SER A 1 88 ? -15.133 0.995 22.795 1.00 77.00 88 SER A N 1
ATOM 684 C CA . SER A 1 88 ? -14.580 2.068 23.626 1.00 77.00 88 SER A CA 1
ATOM 685 C C . SER A 1 88 ? -13.436 2.811 22.920 1.00 77.00 88 SER A C 1
ATOM 687 O O . SER A 1 88 ? -12.827 2.317 21.970 1.00 77.00 88 SER A O 1
ATOM 689 N N . GLN A 1 89 ? -13.092 4.009 23.406 1.00 76.31 89 GLN A N 1
ATOM 690 C CA . GLN A 1 89 ? -11.966 4.783 22.860 1.00 76.31 89 GLN A CA 1
ATOM 691 C C . GLN A 1 89 ? -10.630 4.022 22.956 1.00 76.31 89 GLN A C 1
ATOM 693 O O . GLN A 1 89 ? -9.781 4.167 22.085 1.00 76.31 89 GLN A O 1
ATOM 698 N N . VAL A 1 90 ? -10.453 3.182 23.983 1.00 79.69 90 VAL A N 1
ATOM 699 C CA . VAL A 1 90 ? -9.245 2.358 24.160 1.00 79.69 90 VAL A CA 1
ATOM 700 C C . VAL A 1 90 ? -9.140 1.304 23.056 1.00 79.69 90 VAL A C 1
ATOM 702 O O . VAL A 1 90 ? -8.081 1.127 22.463 1.00 79.69 90 VAL A O 1
ATOM 705 N N . GLN A 1 91 ? -10.253 0.653 22.722 1.00 77.56 91 G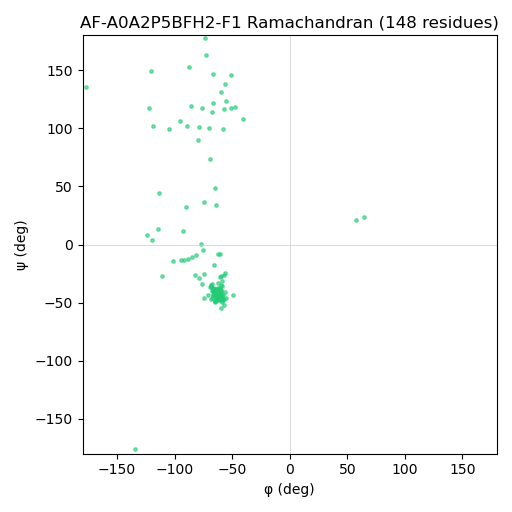LN A N 1
ATOM 706 C CA . GLN A 1 91 ? -10.319 -0.326 21.634 1.00 77.56 91 GLN A CA 1
ATOM 707 C C . GLN A 1 91 ? -10.059 0.324 20.273 1.00 77.56 91 GLN A C 1
ATOM 709 O O . GLN A 1 91 ? -9.310 -0.207 19.457 1.00 77.56 91 GLN A O 1
ATOM 714 N N . LEU A 1 92 ? -10.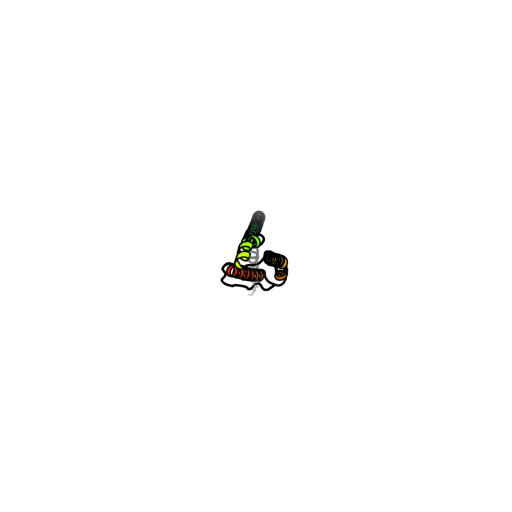609 1.520 20.064 1.00 81.88 92 LEU A N 1
ATOM 715 C CA . LEU A 1 92 ? -10.338 2.314 18.873 1.00 81.88 92 LEU A CA 1
ATOM 716 C C . LEU A 1 92 ? -8.859 2.714 18.768 1.00 81.88 92 LEU A C 1
ATOM 718 O O . LEU A 1 92 ? -8.301 2.681 17.675 1.00 81.88 92 LEU A O 1
ATOM 722 N N . ASN A 1 93 ? -8.201 3.018 19.889 1.00 84.06 93 ASN A N 1
ATOM 723 C CA . ASN A 1 93 ? -6.762 3.278 19.908 1.00 84.06 93 ASN A CA 1
ATOM 724 C C . ASN A 1 93 ? -5.945 2.033 19.533 1.00 84.06 93 ASN A C 1
ATOM 726 O O . ASN A 1 93 ? -4.968 2.167 18.803 1.00 84.06 93 ASN A O 1
ATOM 730 N N . TYR A 1 94 ? -6.340 0.826 19.956 1.00 82.31 94 TYR A N 1
ATOM 731 C CA . TYR A 1 94 ? -5.680 -0.401 19.489 1.00 82.31 94 TYR A CA 1
ATOM 732 C C . TYR A 1 94 ? -5.822 -0.589 17.978 1.00 82.31 94 TYR A C 1
ATOM 734 O O . TYR A 1 94 ? -4.861 -0.975 17.317 1.00 82.31 94 TYR A O 1
ATOM 742 N N . LEU A 1 95 ? -6.984 -0.251 17.416 1.00 83.25 95 LEU A N 1
ATOM 743 C CA . LEU A 1 95 ? -7.210 -0.292 15.972 1.00 83.25 95 LEU A CA 1
ATOM 744 C C . LEU A 1 95 ? -6.353 0.749 15.228 1.00 83.25 95 LEU A C 1
ATOM 746 O O . LEU A 1 95 ? -5.814 0.456 14.161 1.00 83.25 95 LEU A O 1
ATOM 750 N N . ALA A 1 96 ? -6.169 1.934 15.819 1.00 83.44 96 ALA A N 1
ATOM 751 C CA . ALA A 1 96 ? -5.273 2.971 15.304 1.00 83.44 96 ALA A CA 1
ATOM 752 C C . ALA A 1 96 ? -3.818 2.481 15.277 1.00 83.44 96 ALA A C 1
ATOM 754 O O . ALA A 1 96 ? -3.150 2.563 14.247 1.00 83.44 96 ALA A O 1
ATOM 755 N N . VAL A 1 97 ?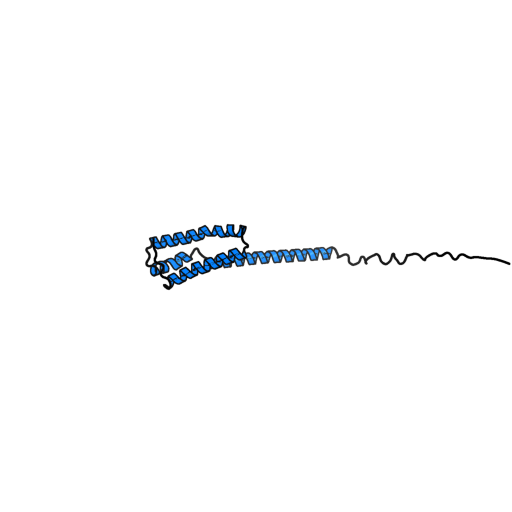 -3.360 1.892 16.386 1.00 84.81 97 VAL A N 1
ATOM 756 C CA . VAL A 1 97 ? -2.020 1.305 16.502 1.00 84.81 97 VAL A CA 1
ATOM 757 C C . VAL A 1 97 ? -1.837 0.169 15.497 1.00 84.81 97 VAL A C 1
ATOM 759 O O . VAL A 1 97 ? -0.814 0.128 14.824 1.00 84.81 97 VAL A O 1
ATOM 762 N N . ALA A 1 98 ? -2.825 -0.713 15.322 1.00 85.94 98 ALA A N 1
ATOM 763 C CA . ALA A 1 98 ? -2.771 -1.782 14.323 1.00 85.94 98 ALA A CA 1
ATOM 764 C C . ALA A 1 98 ? -2.652 -1.232 12.887 1.00 85.94 98 ALA A C 1
ATOM 766 O O . ALA A 1 98 ? -1.854 -1.735 12.093 1.00 85.94 98 ALA A O 1
ATOM 767 N N . SER A 1 99 ? -3.391 -0.166 12.567 1.00 83.69 99 SER A N 1
ATOM 768 C CA . SER A 1 99 ? -3.273 0.550 11.290 1.00 83.69 99 SER A CA 1
ATOM 769 C C . SER A 1 99 ? -1.865 1.125 11.092 1.00 83.69 99 SER A C 1
ATOM 771 O O . SER A 1 99 ? -1.251 0.922 10.042 1.00 83.69 99 SER A O 1
ATOM 773 N N . ASP A 1 100 ? -1.315 1.805 12.099 1.00 86.56 100 ASP A N 1
ATOM 774 C CA . ASP A 1 100 ? 0.027 2.387 12.010 1.00 86.56 100 ASP A CA 1
ATOM 775 C C . ASP A 1 100 ? 1.129 1.317 11.952 1.00 86.56 100 ASP A C 1
ATOM 777 O O . ASP A 1 100 ? 2.091 1.466 11.197 1.00 86.56 100 ASP A O 1
ATOM 781 N N . MET A 1 101 ? 0.960 0.184 12.640 1.00 86.38 101 MET A N 1
ATOM 782 C CA . MET A 1 101 ? 1.837 -0.982 12.493 1.00 86.38 101 MET A CA 1
ATOM 783 C C . MET A 1 101 ? 1.833 -1.508 11.055 1.00 86.38 101 MET A C 1
ATOM 785 O O . MET A 1 101 ? 2.899 -1.788 10.506 1.00 86.38 101 MET A O 1
ATOM 789 N N . GLY A 1 102 ? 0.663 -1.595 10.413 1.00 85.12 102 GLY A N 1
ATOM 790 C CA . GLY A 1 102 ? 0.551 -1.975 9.003 1.00 85.12 102 GLY A CA 1
ATOM 791 C C . GLY A 1 102 ? 1.368 -1.065 8.079 1.00 85.12 102 GLY A C 1
ATOM 792 O O . GLY A 1 102 ? 2.065 -1.554 7.189 1.00 85.12 102 GLY A O 1
ATOM 793 N N . LYS A 1 103 ? 1.367 0.251 8.338 1.00 84.00 103 LYS A N 1
ATOM 794 C CA . LYS A 1 103 ? 2.200 1.216 7.597 1.00 84.00 103 LYS A CA 1
ATOM 795 C C . LYS A 1 103 ? 3.688 0.958 7.808 1.00 84.00 103 LYS A C 1
ATOM 797 O O . LYS A 1 103 ? 4.448 1.005 6.841 1.00 84.00 103 LYS A O 1
ATOM 802 N N . VAL A 1 104 ? 4.102 0.639 9.040 1.00 87.69 104 VAL A N 1
ATOM 803 C CA . VAL A 1 104 ? 5.492 0.256 9.330 1.00 87.69 104 VAL A CA 1
ATOM 804 C C . VAL A 1 104 ? 5.868 -0.983 8.523 1.00 87.69 104 VAL A C 1
ATOM 806 O O . VAL A 1 104 ? 6.879 -0.946 7.834 1.00 87.69 104 VAL A O 1
ATOM 809 N N . PHE A 1 105 ? 5.043 -2.033 8.483 1.00 85.81 105 PHE A N 1
ATOM 810 C CA . PHE A 1 105 ? 5.316 -3.242 7.687 1.00 85.81 105 PHE A CA 1
ATOM 811 C C . PHE A 1 105 ? 5.407 -3.014 6.166 1.00 85.81 105 PHE A C 1
ATOM 813 O O . PHE A 1 105 ? 5.854 -3.909 5.441 1.00 85.81 105 PHE A O 1
ATOM 820 N N . GLY A 1 106 ? 5.073 -1.819 5.668 1.00 83.94 106 GLY A N 1
ATOM 821 C CA . GLY A 1 106 ? 5.223 -1.436 4.264 1.00 83.94 106 GLY A CA 1
ATOM 822 C C . GLY A 1 106 ? 6.649 -1.576 3.711 1.00 83.94 106 GLY A C 1
ATOM 823 O O . GLY A 1 106 ? 6.805 -1.819 2.510 1.00 83.94 106 GLY A O 1
ATOM 824 N N . TRP A 1 107 ? 7.691 -1.524 4.558 1.00 85.06 107 TRP A N 1
ATOM 825 C CA . TRP A 1 107 ? 9.088 -1.738 4.129 1.00 85.06 107 TRP A CA 1
ATOM 826 C C . TRP A 1 107 ? 9.323 -3.123 3.503 1.00 85.06 107 TRP A C 1
ATOM 828 O O . TRP A 1 107 ? 10.187 -3.272 2.638 1.00 85.06 107 TRP A O 1
ATOM 838 N N . SER A 1 108 ? 8.517 -4.125 3.877 1.00 88.06 108 SER A N 1
ATOM 839 C CA . SER A 1 108 ? 8.607 -5.490 3.342 1.00 88.06 108 SER A CA 1
ATOM 840 C C . SER A 1 108 ? 8.389 -5.564 1.825 1.00 88.06 108 SER A C 1
ATOM 842 O O . SER A 1 108 ? 8.973 -6.418 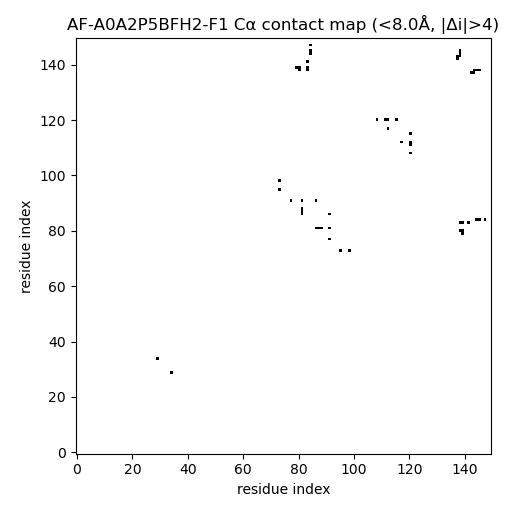1.159 1.00 88.06 108 SER A O 1
ATOM 844 N N . SER A 1 109 ? 7.626 -4.629 1.248 1.00 84.38 109 SER A N 1
ATOM 845 C CA . SER A 1 109 ? 7.435 -4.539 -0.205 1.00 84.38 109 SER A CA 1
ATOM 846 C C . SER A 1 109 ? 8.744 -4.255 -0.953 1.00 84.38 109 SER A C 1
ATOM 848 O O . SER A 1 109 ? 8.964 -4.783 -2.044 1.00 84.38 109 SER A O 1
ATOM 850 N N . GLY A 1 110 ? 9.653 -3.487 -0.341 1.00 86.12 110 GLY A N 1
ATOM 851 C CA . GLY A 1 110 ? 10.986 -3.225 -0.880 1.00 86.12 110 GLY A CA 1
ATOM 852 C C . GLY A 1 110 ? 11.860 -4.478 -0.892 1.00 86.12 110 GLY A C 1
ATOM 853 O O . GLY A 1 110 ? 12.573 -4.717 -1.863 1.00 86.12 110 GLY A O 1
ATOM 854 N N . LEU A 1 111 ? 11.748 -5.319 0.141 1.00 89.69 111 LEU A N 1
ATOM 855 C CA . LEU A 1 111 ? 12.417 -6.620 0.175 1.00 89.69 111 LEU A CA 1
ATOM 856 C C . LEU A 1 111 ? 11.828 -7.572 -0.876 1.00 89.69 111 LEU A C 1
ATOM 858 O O . LEU A 1 111 ? 12.573 -8.262 -1.565 1.00 89.69 111 LEU A O 1
ATOM 862 N N . ALA A 1 112 ? 10.505 -7.572 -1.059 1.00 88.81 112 ALA A N 1
ATOM 863 C CA . ALA A 1 112 ? 9.840 -8.404 -2.062 1.00 88.81 112 ALA A CA 1
ATOM 864 C C . ALA A 1 112 ? 10.321 -8.102 -3.492 1.00 88.81 112 ALA A C 1
ATOM 866 O O . ALA A 1 112 ? 10.479 -9.028 -4.285 1.00 88.81 112 ALA A O 1
ATOM 867 N N . LEU A 1 113 ? 10.634 -6.841 -3.808 1.00 90.44 113 LEU A N 1
ATOM 868 C CA . LEU A 1 113 ? 11.199 -6.446 -5.107 1.00 90.44 113 LEU A CA 1
ATOM 869 C C . LEU A 1 113 ? 12.603 -7.006 -5.377 1.00 90.44 113 LEU A C 1
ATOM 871 O O . LEU A 1 113 ? 13.025 -7.030 -6.531 1.00 90.44 113 LEU A O 1
ATOM 875 N N . MET A 1 114 ? 13.326 -7.466 -4.349 1.00 92.38 114 MET A N 1
ATOM 876 C CA . MET A 1 114 ? 14.614 -8.146 -4.539 1.00 92.38 114 MET A CA 1
ATOM 877 C C . MET A 1 114 ? 14.444 -9.571 -5.080 1.00 92.38 114 MET A C 1
ATOM 879 O O . MET A 1 114 ? 15.353 -10.087 -5.725 1.00 92.38 114 MET A O 1
ATOM 883 N N . TYR A 1 115 ? 13.289 -10.199 -4.835 1.00 91.12 115 TYR A N 1
ATOM 884 C CA . TYR A 1 115 ? 13.016 -11.592 -5.205 1.00 91.12 115 TYR A CA 1
ATOM 885 C C . TYR A 1 115 ? 11.969 -11.735 -6.317 1.00 91.12 115 TYR A C 1
ATOM 887 O O . TYR A 1 115 ? 11.989 -12.719 -7.054 1.00 91.12 115 TYR A O 1
ATOM 895 N N . LEU A 1 116 ? 11.046 -10.777 -6.444 1.00 91.06 116 LEU A N 1
ATOM 896 C CA . LEU A 1 116 ? 9.906 -10.826 -7.359 1.00 91.06 116 LEU A CA 1
ATOM 897 C C . LEU A 1 116 ? 9.926 -9.657 -8.356 1.00 91.06 116 LEU A C 1
ATOM 899 O O . LEU A 1 116 ? 10.348 -8.550 -8.014 1.00 91.06 116 LEU A O 1
ATOM 903 N N . PRO A 1 117 ? 9.406 -9.851 -9.584 1.00 91.38 117 PRO A N 1
ATOM 904 C CA . PRO A 1 117 ? 9.268 -8.764 -10.544 1.00 91.38 117 PRO A CA 1
ATOM 905 C C . PRO A 1 117 ? 8.241 -7.725 -10.068 1.00 91.38 117 PRO A C 1
ATOM 907 O O . PRO A 1 117 ? 7.214 -8.066 -9.477 1.00 91.38 117 PRO A O 1
ATOM 910 N N . LEU A 1 118 ? 8.483 -6.452 -10.407 1.00 87.00 118 LEU A N 1
ATOM 911 C CA . LEU A 1 118 ? 7.670 -5.298 -9.989 1.00 87.00 118 LEU A CA 1
ATOM 912 C C . LEU A 1 118 ? 6.166 -5.498 -10.223 1.00 87.00 118 LEU A C 1
ATOM 914 O O . LEU A 1 118 ? 5.361 -5.194 -9.349 1.00 87.00 118 LEU A O 1
ATOM 918 N N . SER A 1 119 ? 5.782 -6.042 -11.379 1.00 90.50 119 SER A N 1
ATOM 919 C CA . SER A 1 119 ? 4.378 -6.260 -11.741 1.00 90.50 119 SER A CA 1
ATOM 920 C C . SER A 1 119 ? 3.650 -7.182 -10.760 1.00 90.50 119 SER A C 1
ATOM 922 O O . SER A 1 119 ? 2.503 -6.918 -10.411 1.00 90.50 119 SER A O 1
ATOM 924 N N . VAL A 1 120 ? 4.319 -8.238 -10.288 1.00 92.19 120 VAL A N 1
ATOM 925 C CA . VAL A 1 120 ? 3.739 -9.199 -9.339 1.00 92.19 120 VAL A CA 1
ATOM 926 C C . VAL A 1 120 ? 3.583 -8.553 -7.968 1.00 92.19 120 VAL A C 1
ATOM 928 O O . VAL A 1 120 ? 2.523 -8.668 -7.360 1.00 92.19 120 VAL A O 1
ATOM 931 N N . VAL A 1 121 ? 4.593 -7.807 -7.513 1.00 90.12 121 VAL A N 1
ATOM 932 C CA . VAL A 1 121 ? 4.534 -7.084 -6.232 1.00 90.12 121 VAL A CA 1
ATOM 933 C C . VAL A 1 121 ? 3.398 -6.059 -6.232 1.00 90.12 121 VAL A C 1
ATOM 935 O O . VAL A 1 121 ? 2.638 -5.989 -5.268 1.00 90.12 121 VAL A O 1
ATOM 938 N N . LEU A 1 122 ? 3.223 -5.316 -7.330 1.00 88.31 122 LEU A N 1
ATOM 939 C CA . LEU A 1 122 ? 2.120 -4.364 -7.480 1.00 88.31 122 LEU A CA 1
ATOM 940 C C . LEU A 1 122 ? 0.751 -5.054 -7.477 1.00 88.31 122 LEU A C 1
ATOM 942 O O . LEU A 1 122 ? -0.179 -4.542 -6.858 1.00 88.31 122 LEU A O 1
ATOM 946 N N . PHE A 1 123 ? 0.622 -6.214 -8.125 1.00 91.81 123 PHE A N 1
ATOM 947 C CA . PHE A 1 123 ? -0.635 -6.963 -8.137 1.00 91.81 123 PHE A CA 1
ATOM 948 C C . PHE A 1 123 ? -0.996 -7.491 -6.744 1.00 91.81 123 PHE A C 1
ATOM 950 O O . PHE A 1 123 ? -2.136 -7.346 -6.309 1.00 91.81 123 PHE A O 1
ATOM 957 N N . ILE A 1 124 ? -0.015 -8.034 -6.015 1.00 90.88 124 ILE A N 1
ATOM 958 C CA . ILE A 1 124 ? -0.195 -8.479 -4.627 1.00 90.88 124 ILE A CA 1
ATOM 959 C C . ILE A 1 124 ? -0.602 -7.297 -3.743 1.00 90.88 124 ILE A C 1
ATOM 961 O O . ILE A 1 124 ? -1.567 -7.407 -2.991 1.00 90.88 124 ILE A O 1
ATOM 965 N N . ALA A 1 125 ? 0.077 -6.153 -3.862 1.00 88.00 125 ALA A N 1
ATOM 966 C CA . ALA A 1 125 ? -0.247 -4.955 -3.090 1.00 88.00 125 ALA A CA 1
ATOM 967 C C . ALA A 1 125 ? -1.668 -4.444 -3.381 1.00 88.00 125 ALA A C 1
ATOM 969 O O . ALA A 1 125 ? -2.423 -4.160 -2.451 1.00 88.00 125 ALA A O 1
ATOM 970 N N . ALA A 1 126 ? -2.059 -4.381 -4.658 1.00 88.44 126 ALA A N 1
ATOM 971 C CA . ALA A 1 126 ? -3.401 -3.974 -5.065 1.00 88.44 126 ALA A CA 1
ATOM 972 C C . ALA A 1 126 ? -4.477 -4.934 -4.534 1.00 88.44 126 ALA A C 1
ATOM 974 O O . ALA A 1 126 ? -5.502 -4.487 -4.021 1.00 88.44 126 ALA A O 1
ATOM 975 N N . PHE A 1 127 ? -4.230 -6.245 -4.601 1.00 92.25 127 PHE A N 1
ATOM 976 C CA . PHE A 1 127 ? -5.140 -7.262 -4.079 1.00 92.25 127 PHE A CA 1
ATOM 977 C C . PHE A 1 127 ? -5.293 -7.171 -2.555 1.00 92.25 127 PHE A C 1
ATOM 979 O O . PHE A 1 127 ? -6.411 -7.187 -2.041 1.00 92.25 127 PHE A O 1
ATOM 986 N N . MET A 1 128 ? -4.183 -7.000 -1.833 1.00 89.88 128 MET A N 1
ATOM 987 C CA . MET A 1 128 ? -4.191 -6.842 -0.377 1.00 89.88 128 MET A CA 1
ATOM 988 C C . MET A 1 128 ? -4.948 -5.575 0.046 1.00 89.88 128 MET A C 1
ATOM 990 O O . MET A 1 128 ? -5.745 -5.615 0.982 1.00 89.88 128 MET A O 1
ATOM 994 N N . GLY A 1 129 ? -4.753 -4.468 -0.683 1.00 87.19 129 GLY A N 1
ATOM 995 C CA . GLY A 1 129 ? -5.491 -3.221 -0.478 1.00 87.19 129 GLY A CA 1
ATOM 996 C C . GLY A 1 129 ? -6.989 -3.376 -0.744 1.00 87.19 129 GLY A C 1
ATOM 997 O O . GLY A 1 129 ? -7.801 -2.957 0.079 1.00 87.19 129 GLY A O 1
ATOM 998 N N . PHE A 1 130 ? -7.368 -4.033 -1.844 1.00 88.94 130 PHE A N 1
ATOM 999 C CA . PHE A 1 130 ? -8.771 -4.304 -2.168 1.00 88.94 130 PHE A CA 1
ATOM 1000 C C . PHE A 1 130 ? -9.469 -5.112 -1.068 1.00 88.94 130 PHE A C 1
ATOM 1002 O O . PHE A 1 130 ? -10.570 -4.754 -0.655 1.00 88.94 130 PHE A O 1
ATOM 1009 N N . ILE A 1 131 ? -8.817 -6.157 -0.547 1.00 90.19 131 ILE A N 1
ATOM 1010 C CA . ILE A 1 131 ? -9.359 -6.949 0.563 1.00 90.19 131 ILE A CA 1
ATOM 1011 C C . ILE A 1 131 ? -9.460 -6.108 1.839 1.00 90.19 131 ILE A C 1
ATOM 1013 O O . ILE A 1 131 ? -10.515 -6.103 2.469 1.00 90.19 131 ILE A O 1
ATOM 1017 N N . GLY A 1 132 ? -8.404 -5.382 2.217 1.00 87.44 132 GLY A N 1
ATOM 1018 C CA . GLY A 1 132 ? -8.387 -4.582 3.446 1.00 87.44 132 GLY A CA 1
ATOM 1019 C C . GLY A 1 132 ? -9.487 -3.520 3.472 1.00 87.44 132 GLY A C 1
ATOM 1020 O O . GLY A 1 132 ? -10.333 -3.516 4.370 1.00 87.44 132 GLY A O 1
ATOM 1021 N N . TYR A 1 133 ? -9.534 -2.666 2.445 1.00 85.31 133 TYR A N 1
ATOM 1022 C CA . TYR A 1 133 ? -10.566 -1.635 2.326 1.00 85.31 133 TYR A CA 1
ATOM 1023 C C . TYR A 1 133 ? -11.960 -2.232 2.083 1.00 85.31 133 TYR A C 1
ATOM 1025 O O . TYR A 1 133 ? -12.943 -1.703 2.600 1.00 85.31 133 TYR A O 1
ATOM 1033 N N . GLY A 1 134 ? -12.061 -3.346 1.351 1.00 87.44 134 GLY A N 1
ATOM 1034 C CA . GLY A 1 134 ? -13.320 -4.056 1.122 1.00 87.44 134 GLY A CA 1
ATOM 1035 C C . GLY A 1 134 ? -13.935 -4.590 2.416 1.00 87.44 134 GLY A C 1
ATOM 1036 O O . GLY A 1 134 ? -15.112 -4.348 2.681 1.00 87.44 134 GLY A O 1
ATOM 1037 N N . ILE A 1 135 ? -13.136 -5.241 3.266 1.00 86.62 135 ILE A N 1
ATOM 1038 C CA . ILE A 1 135 ? -13.576 -5.699 4.592 1.00 86.62 135 ILE A CA 1
ATOM 1039 C C . ILE A 1 135 ? -13.971 -4.501 5.459 1.00 86.62 135 ILE A C 1
ATOM 1041 O O . ILE A 1 135 ? -15.043 -4.515 6.063 1.00 86.62 135 ILE A O 1
ATOM 1045 N N . GLN A 1 136 ? -13.160 -3.440 5.485 1.00 84.62 136 GLN A N 1
ATOM 1046 C CA . GLN A 1 136 ? -13.470 -2.237 6.262 1.00 84.62 136 GLN A CA 1
ATOM 1047 C C . GLN A 1 136 ? -14.792 -1.588 5.823 1.00 84.62 136 GLN A C 1
ATOM 1049 O O . GLN A 1 136 ? -15.600 -1.190 6.665 1.00 84.62 136 GLN A O 1
ATOM 1054 N N . TRP A 1 137 ? -15.060 -1.539 4.518 1.00 85.12 137 TRP A N 1
ATOM 1055 C CA . TRP A 1 137 ? -16.328 -1.061 3.974 1.00 85.12 137 TRP A CA 1
ATOM 1056 C C . TRP A 1 137 ? -17.515 -1.948 4.381 1.00 85.12 137 TRP A C 1
ATOM 1058 O O . TRP A 1 137 ? -18.548 -1.424 4.802 1.00 85.12 137 TRP A O 1
ATOM 1068 N N . LEU A 1 138 ? -17.370 -3.278 4.326 1.00 85.62 138 LEU A N 1
ATOM 1069 C CA . LEU A 1 138 ? -18.414 -4.226 4.745 1.00 85.62 138 LEU A CA 1
ATOM 1070 C C . LEU A 1 138 ? -18.763 -4.092 6.235 1.00 85.62 138 LEU A C 1
ATOM 1072 O O . LEU A 1 138 ? -19.943 -4.157 6.591 1.00 85.62 138 LEU A O 1
ATOM 1076 N N . VAL A 1 139 ? -17.758 -3.858 7.086 1.00 83.19 139 VAL A N 1
ATOM 1077 C CA . VAL A 1 139 ? -17.941 -3.605 8.525 1.00 83.19 139 VAL A CA 1
ATOM 1078 C C . VAL A 1 139 ? -18.702 -2.303 8.751 1.00 83.19 139 VAL A C 1
ATOM 1080 O O . VAL A 1 139 ? -19.708 -2.306 9.452 1.00 83.19 139 VAL A O 1
ATOM 1083 N N . ILE A 1 140 ? -18.291 -1.200 8.113 1.00 81.38 140 ILE A N 1
ATOM 1084 C CA . ILE A 1 140 ? -18.980 0.099 8.243 1.00 81.38 140 ILE A CA 1
ATOM 1085 C C . ILE A 1 140 ? -20.447 -0.002 7.797 1.00 81.38 140 ILE A C 1
ATOM 1087 O O . ILE A 1 140 ? -21.325 0.626 8.387 1.00 81.38 140 ILE A O 1
ATOM 1091 N N . ARG A 1 141 ? -20.731 -0.813 6.774 1.00 83.94 141 ARG A N 1
ATOM 1092 C CA . ARG A 1 141 ? -22.092 -1.069 6.282 1.00 83.94 141 ARG A CA 1
ATOM 1093 C C . ARG A 1 141 ? -22.904 -2.035 7.151 1.00 83.94 141 ARG A C 1
ATOM 1095 O O . ARG A 1 141 ? -24.047 -2.295 6.785 1.00 83.94 141 ARG A O 1
ATOM 1102 N N . GLN A 1 142 ? -22.353 -2.547 8.257 1.00 75.88 142 GLN A N 1
ATOM 1103 C CA . GLN A 1 142 ? -22.990 -3.537 9.142 1.00 75.88 142 GLN A CA 1
ATOM 1104 C C . GLN A 1 142 ? -23.387 -4.842 8.427 1.00 75.88 142 GLN A C 1
ATOM 1106 O O . GLN A 1 142 ? -24.249 -5.578 8.897 1.00 75.88 142 GLN A O 1
ATOM 1111 N N . ILE A 1 143 ? -22.771 -5.143 7.277 1.00 78.12 143 ILE A N 1
ATOM 1112 C CA . ILE A 1 143 ? -23.035 -6.390 6.538 1.00 78.12 143 ILE A CA 1
ATOM 1113 C C . ILE A 1 143 ? -22.323 -7.558 7.231 1.00 78.12 143 ILE A C 1
ATOM 1115 O O . ILE A 1 143 ? -22.833 -8.675 7.254 1.00 78.12 143 ILE A O 1
ATOM 1119 N N . ILE A 1 144 ? -21.151 -7.287 7.814 1.00 74.12 144 ILE A N 1
ATOM 1120 C CA . ILE A 1 144 ? -20.386 -8.234 8.623 1.00 74.12 144 ILE A CA 1
ATOM 1121 C C . ILE A 1 144 ? -20.193 -7.617 10.006 1.00 74.12 144 ILE A C 1
ATOM 1123 O O . ILE A 1 144 ? -19.524 -6.593 10.143 1.00 74.12 144 ILE A O 1
ATOM 1127 N N . SER A 1 145 ? -20.737 -8.259 11.036 1.00 63.75 145 SER A N 1
ATOM 1128 C CA . SER A 1 145 ? -20.425 -7.938 12.426 1.00 63.75 145 SER A CA 1
ATOM 1129 C C . SER A 1 145 ? -19.222 -8.771 12.861 1.00 63.75 145 SER A C 1
ATOM 1131 O O . SER A 1 145 ? -19.366 -9.963 13.142 1.00 63.75 145 SER A O 1
ATOM 1133 N N . LEU A 1 146 ? -18.030 -8.175 12.906 1.00 64.62 146 LEU A N 1
ATOM 1134 C CA . LEU A 1 146 ? -16.915 -8.811 13.604 1.00 64.62 146 LEU A CA 1
ATOM 1135 C C . LEU A 1 146 ? -17.134 -8.616 15.106 1.00 64.62 146 LEU A C 1
ATOM 1137 O O . LEU A 1 146 ? -17.139 -7.467 15.558 1.00 64.62 146 LEU A O 1
ATOM 1141 N N . PRO A 1 147 ? -17.309 -9.691 15.893 1.00 60.78 147 PRO A N 1
ATOM 1142 C CA . PRO A 1 147 ? -17.289 -9.546 17.332 1.00 60.78 147 PRO A CA 1
ATOM 1143 C C . PRO A 1 147 ? -15.862 -9.155 17.719 1.00 60.78 147 PRO A C 1
ATOM 1145 O O . PRO A 1 147 ? -14.897 -9.845 17.383 1.00 60.78 147 PRO A O 1
ATOM 1148 N N . TYR A 1 148 ? -15.723 -8.005 18.369 1.00 60.34 148 TYR A N 1
ATOM 1149 C CA . TYR A 1 148 ? -14.425 -7.518 18.807 1.00 60.34 148 TYR A CA 1
ATOM 1150 C C . TYR A 1 148 ? -14.036 -8.256 20.091 1.00 60.34 148 TYR A C 1
ATOM 1152 O O . TYR A 1 148 ? -14.397 -7.842 21.192 1.00 60.34 148 TYR A O 1
ATOM 1160 N N . PHE A 1 149 ? -13.357 -9.392 19.936 1.00 58.50 149 PHE A N 1
ATOM 1161 C CA . PHE A 1 149 ? -12.781 -10.139 21.050 1.00 58.50 149 PHE A CA 1
ATOM 1162 C C . PHE A 1 149 ? -11.397 -9.560 21.367 1.00 58.50 149 PHE A C 1
ATOM 1164 O O . PHE A 1 149 ? -10.520 -9.548 20.502 1.00 58.50 149 PHE A O 1
ATOM 1171 N N . LEU A 1 150 ? -11.228 -9.053 22.587 1.00 49.19 150 LEU A N 1
ATOM 1172 C CA . LEU A 1 150 ? -9.944 -8.675 23.184 1.00 49.19 150 LEU A CA 1
ATOM 1173 C C . LEU A 1 150 ? -9.640 -9.627 24.334 1.00 49.19 150 LEU A C 1
ATOM 1175 O O . LEU A 1 150 ? -10.579 -9.865 25.127 1.00 49.19 150 LEU A O 1
#